Protein AF-A0A6L8B5J0-F1 (afdb_monomer)

pLDDT: mean 85.95, std 17.46, range [40.84, 98.19]

Secondary structure (DSSP, 8-state):
-----PPBPPP-SS-EEEEE-S--EEEEETTEEEEEEEEEETTT--EEEEE--SHHHHHHHHHHHHHTTT--TT-EEEEEESSSSTTPPEEEEE---S-----SSHHHHHHHHHHHHHHHHHHHH-

Radius of gyration: 22.52 Å; Cα contacts (8 Å, |Δi|>4): 184; chains: 1; bounding box: 46×38×69 Å

Mean predicted aligned error: 11.26 Å

Foldseek 3Di:
DPPPDFAADDAAQDKWKKAFADFWDWDQDPVGIFIWTWIAGPVPRGIHTYTQPQPLRVVVQCVQCVVVVNGRHGFIWIWHFPHRDPNTHMDIGGPPPPPPPDDDDVVVVVVVVVVVVVVVVVVVVD

Structure (mmCIF, N/CA/C/O backbone):
data_AF-A0A6L8B5J0-F1
#
_entry.id   AF-A0A6L8B5J0-F1
#
loop_
_atom_site.group_PDB
_atom_site.id
_atom_site.type_symbol
_atom_site.label_atom_id
_atom_site.label_alt_id
_atom_site.label_comp_id
_atom_site.label_asym_id
_atom_site.label_entity_id
_atom_site.label_seq_id
_atom_site.pdbx_PDB_ins_code
_atom_site.Cartn_x
_atom_site.Cartn_y
_atom_site.Cartn_z
_atom_site.occupancy
_atom_site.B_iso_or_equiv
_atom_site.auth_seq_id
_atom_site.auth_comp_id
_atom_site.auth_asym_id
_atom_site.auth_atom_id
_atom_site.pdbx_PDB_model_num
ATOM 1 N N . MET A 1 1 ? -7.667 -26.300 -9.597 1.00 43.00 1 MET A N 1
ATOM 2 C CA . MET A 1 1 ? -8.084 -24.886 -9.476 1.00 43.00 1 MET A CA 1
ATOM 3 C C . MET A 1 1 ? -6.958 -24.010 -9.987 1.00 43.00 1 MET A C 1
ATOM 5 O O . MET A 1 1 ? -5.893 -24.017 -9.383 1.00 43.00 1 MET A O 1
ATOM 9 N N . GLN A 1 2 ? -7.153 -23.296 -11.096 1.00 43.22 2 GLN A N 1
ATOM 10 C CA . GLN A 1 2 ? -6.283 -22.164 -11.415 1.00 43.22 2 GLN A CA 1
ATOM 11 C C . GLN A 1 2 ? -6.537 -21.117 -10.324 1.00 43.22 2 GLN A C 1
ATOM 13 O O . GLN A 1 2 ? -7.668 -20.668 -10.170 1.00 43.22 2 GLN A O 1
ATOM 18 N N . LYS A 1 3 ? -5.537 -20.810 -9.490 1.00 55.78 3 LYS A N 1
ATOM 19 C CA . LYS A 1 3 ? -5.633 -19.658 -8.587 1.00 55.78 3 LYS A CA 1
ATOM 20 C C . LYS A 1 3 ? -5.686 -18.428 -9.484 1.00 55.78 3 LYS A C 1
ATOM 22 O O . LYS A 1 3 ? -4.715 -18.168 -10.194 1.00 55.78 3 LYS A O 1
ATOM 27 N N . GLU A 1 4 ? -6.810 -17.719 -9.488 1.00 65.81 4 GLU A N 1
ATOM 28 C CA . GLU A 1 4 ? -6.890 -16.424 -10.152 1.00 65.81 4 GLU A CA 1
ATOM 29 C C . GLU A 1 4 ? -5.777 -15.531 -9.603 1.00 65.81 4 GLU A C 1
ATOM 31 O O . GLU A 1 4 ? -5.616 -15.362 -8.392 1.00 65.81 4 GLU A O 1
ATOM 36 N N . VAL A 1 5 ? -4.940 -15.025 -10.503 1.00 80.31 5 VAL A N 1
ATOM 37 C CA . VAL A 1 5 ? -3.819 -14.176 -10.124 1.00 80.31 5 VAL A CA 1
ATOM 38 C C . VAL A 1 5 ? -4.384 -12.793 -9.837 1.00 80.31 5 VAL A C 1
ATOM 40 O O . VAL A 1 5 ? -4.727 -12.061 -10.762 1.00 80.31 5 VAL A O 1
ATOM 43 N N . THR A 1 6 ? -4.462 -12.420 -8.559 1.00 87.81 6 THR A N 1
ATOM 44 C CA . THR A 1 6 ? -4.893 -11.080 -8.146 1.00 87.81 6 THR A CA 1
ATOM 45 C C . THR A 1 6 ? -4.066 -10.018 -8.893 1.00 87.81 6 THR A C 1
ATOM 47 O O . THR A 1 6 ? -2.825 -10.082 -8.872 1.00 87.81 6 THR A O 1
ATOM 50 N N . PRO A 1 7 ? -4.693 -9.052 -9.583 1.00 94.56 7 PRO A N 1
ATOM 51 C CA . PRO A 1 7 ? -3.972 -8.047 -10.361 1.00 94.56 7 PRO A CA 1
ATOM 52 C C . PRO A 1 7 ? -3.144 -7.128 -9.455 1.00 94.56 7 PRO A C 1
ATOM 54 O O . PRO A 1 7 ? -3.432 -6.977 -8.269 1.00 94.56 7 PRO A O 1
ATOM 57 N N . PHE A 1 8 ? -2.103 -6.496 -10.000 1.00 94.38 8 PHE A N 1
ATOM 58 C CA . PHE A 1 8 ? -1.351 -5.482 -9.258 1.00 94.38 8 PHE A CA 1
ATOM 59 C C . PHE A 1 8 ? -2.070 -4.129 -9.312 1.00 94.38 8 PHE A C 1
ATOM 61 O O . PHE A 1 8 ? -2.686 -3.769 -10.318 1.00 94.38 8 PHE A O 1
ATOM 68 N N . LEU A 1 9 ? -1.978 -3.361 -8.230 1.00 96.25 9 LEU A N 1
ATOM 69 C CA . LEU A 1 9 ? -2.514 -2.012 -8.171 1.00 96.25 9 LEU A CA 1
ATOM 70 C C . LEU A 1 9 ? -1.556 -1.039 -8.864 1.00 96.25 9 LEU A C 1
ATOM 72 O O . LEU A 1 9 ? -0.412 -0.877 -8.441 1.00 96.25 9 LEU A O 1
ATOM 76 N N . LYS A 1 10 ? -2.047 -0.331 -9.883 1.00 94.69 10 LYS A N 1
ATOM 77 C CA . LYS A 1 10 ? -1.376 0.852 -10.430 1.00 94.69 10 LYS A CA 1
ATOM 78 C C . LYS A 1 10 ? -1.936 2.108 -9.764 1.00 94.69 10 LYS A C 1
ATOM 80 O O . LYS A 1 10 ? -3.126 2.391 -9.896 1.00 94.69 10 LYS A O 1
ATOM 85 N N . VAL A 1 11 ? -1.076 2.843 -9.066 1.00 95.31 11 VAL A N 1
ATOM 86 C CA . VAL A 1 11 ? -1.408 4.134 -8.449 1.00 95.31 11 VAL A CA 1
ATOM 87 C C . VAL A 1 11 ? -1.024 5.261 -9.407 1.00 95.31 11 VAL A C 1
ATOM 89 O O . VAL A 1 11 ? 0.087 5.272 -9.939 1.00 95.31 11 VAL A O 1
ATOM 92 N N . ASN A 1 12 ? -1.950 6.193 -9.622 1.00 95.75 12 ASN A N 1
ATOM 93 C CA . ASN A 1 12 ? -1.761 7.381 -10.457 1.00 95.75 12 ASN A CA 1
ATOM 94 C C . ASN A 1 12 ? -1.758 8.646 -9.576 1.00 95.75 12 ASN A C 1
ATOM 96 O O . ASN A 1 12 ? -1.619 8.557 -8.358 1.00 95.75 12 ASN A O 1
ATOM 100 N N . THR A 1 13 ? -1.906 9.820 -10.183 1.00 97.19 13 THR A N 1
ATOM 101 C CA . THR A 1 13 ? -1.965 11.117 -9.487 1.00 97.19 13 THR A CA 1
ATOM 102 C C . THR A 1 13 ? -3.295 11.392 -8.780 1.00 97.19 13 THR A C 1
ATOM 104 O O . THR A 1 13 ? -3.386 12.304 -7.961 1.00 97.19 13 THR A O 1
ATOM 107 N N . GLU A 1 14 ? -4.333 10.604 -9.057 1.00 97.25 14 GLU A N 1
ATOM 108 C CA . GLU A 1 14 ? -5.621 10.697 -8.367 1.00 97.25 14 GLU A CA 1
ATOM 109 C C . GLU A 1 14 ? -5.607 9.924 -7.044 1.00 97.25 14 GLU A C 1
ATOM 111 O O . GLU A 1 14 ? -5.055 8.822 -6.953 1.00 97.25 14 GLU A O 1
ATOM 116 N N . TRP A 1 15 ? -6.263 10.486 -6.025 1.00 97.62 15 TRP A N 1
ATOM 117 C CA . TRP A 1 15 ? -6.439 9.821 -4.738 1.00 97.62 15 TRP A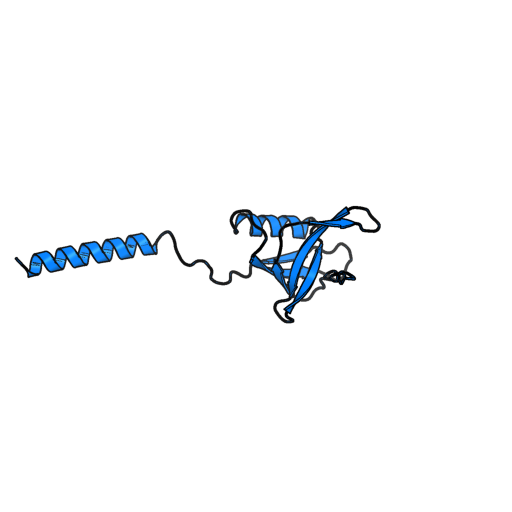 CA 1
ATOM 118 C C . TRP A 1 15 ? -7.219 8.518 -4.895 1.00 97.62 15 TRP A C 1
ATOM 120 O O . TRP A 1 15 ? -8.333 8.489 -5.416 1.00 97.62 15 TRP A O 1
ATOM 130 N N . THR A 1 16 ? -6.623 7.430 -4.417 1.00 97.38 16 THR A N 1
ATOM 131 C CA . THR A 1 16 ? -7.239 6.106 -4.370 1.00 97.38 16 THR A CA 1
ATOM 132 C C . THR A 1 16 ? -7.370 5.669 -2.918 1.00 97.38 16 THR A C 1
ATOM 134 O O . THR A 1 16 ? -6.367 5.533 -2.222 1.00 97.38 16 THR A O 1
ATOM 137 N N . GLU A 1 17 ? -8.600 5.426 -2.470 1.00 97.75 17 GLU A N 1
ATOM 138 C CA . GLU A 1 17 ? -8.887 4.901 -1.133 1.00 97.75 17 GLU A CA 1
ATOM 139 C C . GLU A 1 17 ? -8.737 3.380 -1.090 1.00 97.75 17 GLU A C 1
ATOM 141 O O . GLU A 1 17 ? -9.343 2.656 -1.894 1.00 97.75 17 GLU A O 1
ATOM 146 N N . LEU A 1 18 ? -7.946 2.902 -0.131 1.00 97.94 18 LEU A N 1
ATOM 147 C CA . LEU A 1 18 ? -7.594 1.500 0.042 1.00 97.94 18 LEU A CA 1
ATOM 148 C C . LEU A 1 18 ? -7.853 1.023 1.476 1.00 97.94 18 LEU A C 1
ATOM 150 O O . LEU A 1 18 ? -7.676 1.772 2.435 1.00 97.94 18 LEU A O 1
ATOM 154 N N . GLU A 1 19 ? -8.200 -0.255 1.605 1.00 98.12 19 GLU A N 1
ATOM 155 C CA . GLU A 1 19 ? -8.174 -1.025 2.854 1.00 98.12 19 GLU A CA 1
ATOM 156 C C . GLU A 1 19 ? -7.170 -2.169 2.725 1.00 98.12 19 GLU A C 1
ATOM 158 O O . GLU A 1 19 ? -7.170 -2.879 1.717 1.00 98.12 19 GLU A O 1
ATOM 163 N N . ILE A 1 20 ? -6.320 -2.359 3.732 1.00 98.19 20 ILE A N 1
ATOM 164 C CA . ILE A 1 20 ? -5.348 -3.455 3.763 1.00 98.19 20 ILE A CA 1
ATOM 165 C C . ILE A 1 20 ? -6.018 -4.728 4.289 1.00 98.19 20 ILE A C 1
ATOM 167 O O . ILE A 1 20 ? -6.565 -4.748 5.391 1.00 98.19 20 ILE A O 1
ATOM 171 N N . LEU A 1 21 ? -5.955 -5.810 3.513 1.00 97.81 21 LEU A N 1
ATOM 172 C CA . LEU A 1 21 ? -6.618 -7.086 3.805 1.00 97.81 21 LEU A CA 1
ATOM 173 C C . LEU A 1 21 ? -5.690 -8.131 4.444 1.00 97.81 21 LEU A C 1
ATOM 175 O O . LEU A 1 21 ? -6.176 -9.073 5.078 1.00 97.81 21 LEU A O 1
ATOM 179 N N . SER A 1 22 ? -4.372 -7.979 4.285 1.00 96.88 22 SER A N 1
ATOM 180 C CA . SER A 1 22 ? -3.364 -8.949 4.725 1.00 96.88 22 SER A CA 1
ATOM 181 C C . SER A 1 22 ? -2.141 -8.283 5.353 1.00 96.88 22 SER A C 1
ATOM 183 O O . SER A 1 22 ? -1.911 -7.090 5.182 1.00 96.88 22 SER A O 1
ATOM 185 N N . GLU A 1 23 ? -1.313 -9.092 6.011 1.00 97.75 23 GLU A N 1
ATOM 186 C CA . GLU A 1 23 ? 0.072 -8.725 6.322 1.00 97.75 23 GLU A CA 1
ATOM 187 C C . GLU A 1 23 ? 0.962 -8.787 5.059 1.00 97.75 23 GLU A C 1
ATOM 189 O O . GLU A 1 23 ? 0.505 -9.301 4.025 1.00 97.75 23 GLU A O 1
ATOM 194 N N . PRO A 1 24 ? 2.199 -8.244 5.100 1.00 96.81 24 PRO A N 1
ATOM 195 C CA . PRO A 1 24 ? 3.128 -8.290 3.979 1.00 96.81 24 PRO A CA 1
ATOM 196 C C . PRO A 1 24 ? 3.460 -9.721 3.566 1.00 96.81 24 PRO A C 1
ATOM 198 O O . PRO A 1 24 ? 3.800 -10.562 4.395 1.00 96.81 24 PRO A O 1
ATOM 201 N N . ASP A 1 25 ? 3.423 -9.958 2.263 1.00 97.00 25 ASP A N 1
ATOM 202 C CA . ASP A 1 25 ? 3.845 -11.199 1.623 1.00 97.00 25 ASP A CA 1
ATOM 203 C C . ASP A 1 25 ? 4.786 -10.860 0.458 1.00 97.00 25 ASP A C 1
ATOM 205 O O . ASP A 1 25 ? 4.984 -9.690 0.116 1.00 97.00 25 ASP A O 1
ATOM 209 N N . VAL A 1 26 ? 5.404 -11.862 -0.158 1.00 96.44 26 VAL A N 1
ATOM 210 C CA . VAL A 1 26 ? 6.332 -11.683 -1.276 1.00 96.44 26 VAL A CA 1
ATOM 211 C C . VAL A 1 26 ? 5.832 -12.383 -2.526 1.00 96.44 26 VAL A C 1
ATOM 213 O O . VAL A 1 26 ? 5.224 -13.448 -2.483 1.00 96.44 26 VAL A O 1
ATOM 216 N N . VAL A 1 27 ? 6.119 -11.795 -3.683 1.00 94.25 27 VAL A N 1
ATOM 217 C CA . VAL A 1 27 ? 5.866 -12.438 -4.972 1.00 94.25 27 VAL A CA 1
ATOM 218 C C . VAL A 1 27 ? 7.079 -12.340 -5.876 1.00 94.25 27 VAL A C 1
ATOM 220 O O . VAL A 1 27 ? 7.804 -11.347 -5.850 1.00 94.25 27 VAL A O 1
ATOM 223 N N . ILE A 1 28 ? 7.311 -13.379 -6.678 1.00 94.31 28 ILE A N 1
ATOM 224 C CA . ILE A 1 28 ? 8.375 -13.376 -7.677 1.00 94.31 28 ILE A CA 1
ATOM 225 C C . ILE A 1 28 ? 8.001 -12.440 -8.837 1.00 94.31 28 ILE A C 1
ATOM 227 O O . ILE A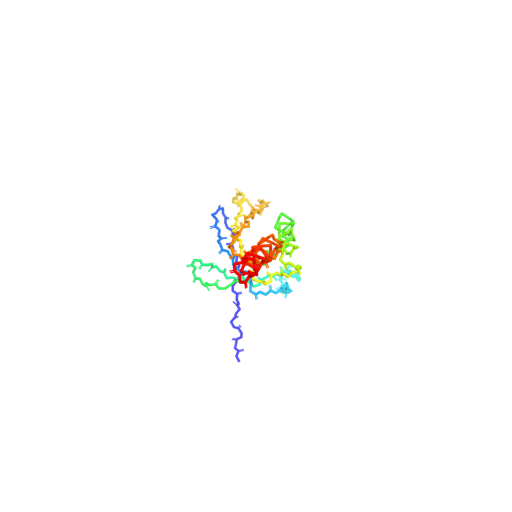 1 28 ? 6.907 -12.510 -9.399 1.00 94.31 28 ILE A O 1
ATOM 231 N N . THR A 1 29 ? 8.917 -11.545 -9.183 1.00 91.81 29 THR A N 1
ATOM 232 C CA . THR A 1 29 ? 8.842 -10.630 -10.328 1.00 91.81 29 THR A CA 1
ATOM 233 C C . THR A 1 29 ? 10.060 -10.843 -11.227 1.00 91.81 29 THR A C 1
ATOM 235 O O . THR A 1 29 ? 10.965 -11.604 -10.884 1.00 91.81 29 THR A O 1
ATOM 238 N N . PHE A 1 30 ? 10.127 -10.141 -12.361 1.00 91.38 30 PHE A N 1
ATOM 239 C CA . PHE A 1 30 ? 11.310 -10.170 -13.230 1.00 91.38 30 PHE A CA 1
ATOM 240 C C . PHE A 1 30 ? 12.606 -9.768 -12.498 1.00 91.38 30 PHE A C 1
ATOM 242 O O . PHE A 1 30 ? 13.674 -10.283 -12.808 1.00 91.38 30 PHE A O 1
ATOM 249 N N . TYR A 1 31 ? 12.507 -8.895 -11.492 1.00 90.19 31 TYR A N 1
ATOM 250 C CA . TYR A 1 31 ? 13.644 -8.414 -10.701 1.00 90.19 31 TYR A CA 1
ATOM 251 C C . TYR A 1 31 ? 13.876 -9.224 -9.411 1.00 90.19 31 TYR A C 1
ATOM 253 O O . TYR A 1 31 ? 14.621 -8.787 -8.538 1.00 90.19 31 TYR A O 1
ATOM 261 N N . GLY A 1 32 ? 13.235 -10.389 -9.268 1.00 95.31 32 GLY A N 1
ATOM 262 C CA . GLY A 1 32 ? 13.270 -11.199 -8.048 1.00 95.31 32 GLY A CA 1
ATOM 263 C C . GLY A 1 32 ? 12.057 -10.967 -7.144 1.00 95.31 32 GLY A C 1
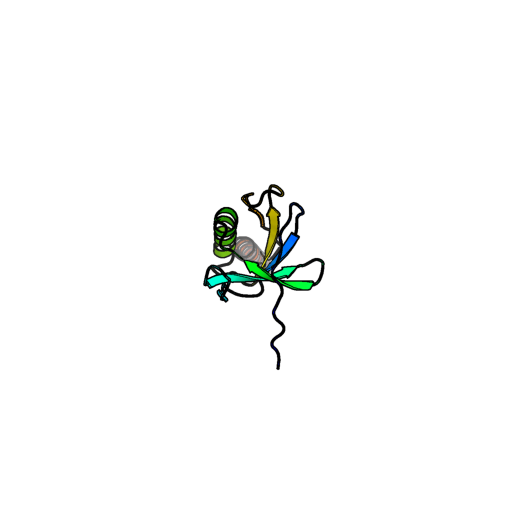ATOM 264 O O . GLY A 1 32 ? 10.999 -10.531 -7.606 1.00 95.31 32 GLY A O 1
ATOM 265 N N . TYR A 1 33 ? 12.178 -11.311 -5.860 1.00 96.38 33 TYR A N 1
ATOM 266 C CA . TYR A 1 33 ? 11.074 -11.190 -4.906 1.00 96.38 33 TYR A CA 1
ATOM 267 C C . TYR A 1 33 ? 10.766 -9.729 -4.574 1.00 96.38 33 TYR A C 1
ATOM 269 O O . TYR A 1 33 ? 11.655 -8.969 -4.194 1.00 96.38 33 TYR A O 1
ATOM 277 N N . ALA A 1 34 ? 9.491 -9.359 -4.669 1.00 95.56 34 ALA A N 1
ATOM 278 C CA . ALA A 1 34 ? 8.989 -8.048 -4.284 1.00 95.56 34 ALA A CA 1
ATOM 279 C C . ALA A 1 34 ? 7.931 -8.180 -3.173 1.00 95.56 34 ALA A C 1
ATOM 281 O O . ALA A 1 34 ? 7.011 -8.994 -3.316 1.00 95.56 34 ALA A O 1
ATOM 282 N N . PRO A 1 35 ? 8.025 -7.388 -2.089 1.00 97.00 35 PRO A N 1
ATOM 283 C CA . PRO A 1 35 ? 7.012 -7.360 -1.045 1.00 97.00 35 PRO A CA 1
ATOM 284 C C . PRO A 1 35 ? 5.736 -6.655 -1.519 1.00 97.00 35 PRO A C 1
ATOM 286 O O . PRO A 1 35 ? 5.783 -5.614 -2.188 1.00 97.00 35 PRO A O 1
ATOM 289 N N . TYR A 1 36 ? 4.588 -7.199 -1.132 1.00 97.38 36 TYR A N 1
ATOM 290 C CA . TYR A 1 36 ? 3.276 -6.647 -1.435 1.00 97.38 36 TYR A CA 1
ATOM 291 C C . TYR A 1 36 ? 2.300 -6.817 -0.267 1.00 97.38 36 TYR A C 1
ATOM 293 O O . TYR A 1 36 ? 2.467 -7.681 0.591 1.00 97.38 36 TYR A O 1
ATOM 301 N N . LEU A 1 37 ? 1.254 -5.994 -0.270 1.00 97.94 37 LEU A N 1
ATOM 302 C CA . LEU A 1 37 ? 0.070 -6.140 0.573 1.00 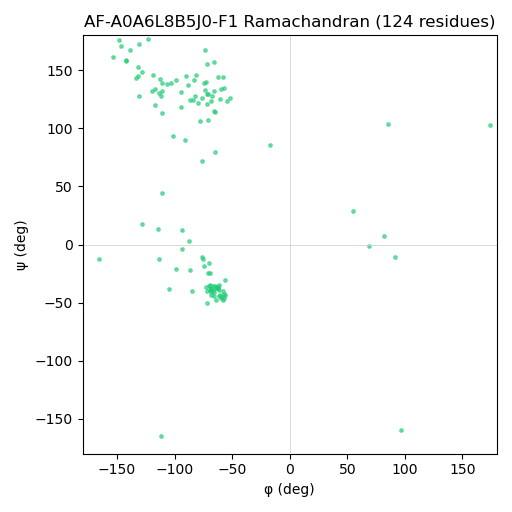97.94 37 LEU A CA 1
ATOM 303 C C . LEU A 1 37 ? -1.137 -6.474 -0.298 1.00 97.94 37 LEU A C 1
ATOM 305 O O . LEU A 1 37 ? -1.275 -5.927 -1.396 1.00 97.94 37 LEU A O 1
ATOM 309 N N . GLN A 1 38 ? -2.034 -7.332 0.182 1.00 98.00 38 GLN A N 1
ATOM 310 C CA . GLN A 1 38 ? -3.362 -7.440 -0.417 1.00 98.00 38 GLN A CA 1
ATOM 311 C C . GLN A 1 38 ? -4.195 -6.247 0.037 1.00 98.00 38 GLN A C 1
ATOM 313 O O . GLN A 1 38 ? -4.305 -5.975 1.234 1.00 98.00 38 GLN A O 1
ATOM 318 N N . VAL A 1 39 ? -4.768 -5.520 -0.917 1.00 98.19 39 VAL A N 1
ATOM 319 C CA . VAL A 1 39 ? -5.583 -4.334 -0.647 1.00 98.19 39 VAL A CA 1
ATOM 320 C C . VAL A 1 39 ? -6.890 -4.391 -1.412 1.00 98.19 39 VAL A C 1
ATOM 322 O O . VAL A 1 39 ? -6.960 -4.960 -2.501 1.00 98.19 39 VAL A O 1
ATOM 325 N N . ARG A 1 40 ? -7.912 -3.731 -0.880 1.00 98.06 40 ARG A N 1
ATOM 326 C CA . ARG A 1 40 ? -9.189 -3.505 -1.550 1.00 98.06 40 ARG A CA 1
ATOM 327 C C . ARG A 1 40 ? -9.345 -2.034 -1.886 1.00 98.06 40 ARG A C 1
ATOM 329 O O . ARG A 1 40 ? -9.161 -1.190 -1.014 1.00 98.06 40 ARG A O 1
ATOM 336 N N . LYS A 1 41 ? -9.740 -1.713 -3.119 1.00 97.50 41 LYS A N 1
ATOM 337 C CA . LYS A 1 41 ? -10.232 -0.366 -3.444 1.00 97.50 41 LYS A CA 1
ATOM 338 C C . LYS A 1 41 ? -11.607 -0.172 -2.826 1.00 97.50 41 LYS A C 1
ATOM 340 O O . LYS A 1 41 ? -12.535 -0.882 -3.199 1.00 97.50 41 LYS A O 1
ATOM 345 N N . ILE A 1 42 ? -11.763 0.824 -1.959 1.00 96.69 42 ILE A N 1
ATOM 346 C CA . ILE A 1 42 ? -13.037 1.071 -1.264 1.00 96.69 42 ILE A CA 1
ATOM 347 C C . ILE A 1 42 ? -14.170 1.347 -2.258 1.00 96.69 42 ILE A C 1
ATOM 349 O O . ILE A 1 42 ? -15.229 0.733 -2.180 1.00 96.69 42 ILE A O 1
ATOM 353 N N . LYS A 1 43 ? -13.922 2.209 -3.253 1.00 94.75 43 LYS A N 1
ATOM 354 C CA . LYS A 1 43 ? -14.939 2.627 -4.231 1.00 94.75 43 LYS A CA 1
ATOM 355 C C . LYS A 1 43 ? -15.501 1.478 -5.076 1.00 94.75 43 LYS A C 1
ATOM 357 O O . LYS A 1 43 ? -16.660 1.533 -5.468 1.00 94.75 43 LYS A O 1
ATOM 362 N N . THR A 1 44 ? -14.682 0.481 -5.415 1.00 96.00 44 THR A N 1
ATOM 363 C CA . THR A 1 44 ? -15.068 -0.585 -6.359 1.00 96.00 44 THR A CA 1
ATOM 364 C C . THR A 1 44 ? -15.173 -1.965 -5.722 1.00 96.00 44 THR A C 1
ATOM 366 O O . THR A 1 44 ? -15.636 -2.888 -6.380 1.00 96.00 44 THR A O 1
ATOM 369 N N . GLY A 1 45 ? -14.689 -2.145 -4.492 1.00 96.31 45 GLY A N 1
ATOM 370 C CA . GLY A 1 45 ? -14.578 -3.448 -3.833 1.00 96.31 45 GLY A CA 1
ATOM 371 C C . GLY A 1 45 ? -13.527 -4.387 -4.440 1.00 96.31 45 GLY A C 1
ATOM 372 O O . GLY A 1 45 ? -13.336 -5.486 -3.930 1.00 96.31 45 GLY A O 1
ATOM 373 N N . ALA A 1 46 ? -12.831 -3.974 -5.503 1.00 96.44 46 ALA A N 1
ATOM 374 C CA . ALA A 1 46 ? -11.875 -4.821 -6.209 1.00 96.44 46 ALA A CA 1
ATOM 375 C C . ALA A 1 46 ? -10.571 -4.988 -5.416 1.00 96.44 46 ALA A C 1
ATOM 377 O O . ALA A 1 46 ? -10.048 -4.023 -4.847 1.00 96.44 46 ALA A O 1
ATOM 378 N N . GLU A 1 47 ? -10.043 -6.210 -5.416 1.00 97.62 47 GLU A N 1
ATOM 379 C CA . GLU A 1 47 ? -8.840 -6.591 -4.679 1.00 97.62 47 GLU A CA 1
ATOM 380 C C . GLU A 1 47 ? -7.603 -6.597 -5.579 1.00 97.62 47 GLU A C 1
ATOM 382 O O . GLU A 1 47 ? -7.648 -6.991 -6.747 1.00 97.62 47 GLU A O 1
ATOM 387 N N . TYR A 1 48 ? -6.484 -6.145 -5.022 1.00 97.94 48 TYR A N 1
ATOM 388 C CA . TYR A 1 48 ? -5.225 -5.979 -5.732 1.00 97.94 48 TYR A CA 1
ATOM 389 C C . TYR A 1 48 ? -4.038 -6.365 -4.855 1.00 97.94 48 TYR A C 1
ATOM 391 O O . TYR A 1 48 ? -4.086 -6.287 -3.628 1.00 97.94 48 TYR A O 1
ATOM 399 N N . ARG A 1 49 ? -2.920 -6.687 -5.505 1.00 97.38 49 ARG A N 1
ATOM 400 C CA . ARG A 1 49 ? -1.594 -6.688 -4.884 1.00 97.38 49 ARG A CA 1
ATOM 401 C C . ARG A 1 49 ? -0.997 -5.290 -4.964 1.00 97.38 49 ARG A C 1
ATOM 403 O O . ARG A 1 49 ? -0.861 -4.740 -6.056 1.00 97.38 49 ARG A O 1
ATOM 410 N N . PHE A 1 50 ? -0.619 -4.721 -3.831 1.00 97.62 50 PHE A N 1
ATOM 411 C CA . PHE A 1 50 ? -0.015 -3.399 -3.746 1.00 97.62 50 PHE A CA 1
ATOM 412 C C . PHE A 1 50 ? 1.449 -3.510 -3.335 1.00 97.62 50 PHE A C 1
ATOM 414 O O . PHE A 1 50 ? 1.749 -3.941 -2.226 1.00 97.62 50 PHE A O 1
ATOM 421 N N . TYR A 1 51 ? 2.364 -3.152 -4.237 1.00 96.75 51 TYR A N 1
ATOM 422 C CA . TYR A 1 51 ? 3.797 -3.194 -3.953 1.00 96.75 51 TYR A CA 1
ATOM 423 C C . TYR A 1 51 ? 4.210 -2.067 -3.012 1.00 96.75 51 TYR A C 1
ATOM 425 O O . TYR A 1 51 ? 3.882 -0.905 -3.243 1.00 96.75 51 TYR A O 1
ATOM 433 N N . ILE A 1 52 ? 4.985 -2.417 -1.986 1.00 96.75 52 ILE A N 1
ATOM 434 C CA . ILE A 1 52 ? 5.328 -1.509 -0.881 1.00 96.75 52 ILE A CA 1
ATOM 435 C C . ILE A 1 52 ? 6.819 -1.154 -0.810 1.00 96.75 52 ILE A C 1
ATOM 437 O O . ILE A 1 52 ? 7.284 -0.602 0.180 1.00 96.75 52 ILE A O 1
ATOM 441 N N . SER A 1 53 ? 7.590 -1.444 -1.863 1.00 94.44 53 SER A N 1
ATOM 442 C CA . SER A 1 53 ? 9.049 -1.244 -1.878 1.00 94.44 53 SER A CA 1
ATOM 443 C C . SER A 1 53 ? 9.496 0.218 -2.002 1.00 94.44 53 SER A C 1
ATOM 445 O O . SER A 1 53 ? 10.652 0.529 -1.722 1.00 94.44 53 SER A O 1
ATOM 447 N N . ALA A 1 54 ? 8.626 1.128 -2.452 1.00 94.94 54 ALA A N 1
ATOM 448 C CA . ALA A 1 54 ? 8.992 2.533 -2.616 1.00 94.94 54 ALA A CA 1
ATOM 449 C C . ALA A 1 54 ? 9.239 3.193 -1.249 1.00 94.94 54 ALA A C 1
ATOM 451 O O . ALA A 1 54 ? 8.377 3.150 -0.376 1.00 94.94 54 ALA A O 1
ATOM 452 N N . LYS A 1 55 ? 10.390 3.857 -1.071 1.00 95.56 55 LYS A N 1
ATOM 453 C CA . LYS A 1 55 ? 10.800 4.439 0.224 1.00 95.56 55 LYS A CA 1
ATOM 454 C C . LYS A 1 55 ? 9.773 5.419 0.808 1.00 95.56 55 LYS A C 1
ATOM 456 O O . LYS A 1 55 ? 9.508 5.376 2.007 1.00 95.56 55 LYS A O 1
ATOM 461 N N . SER A 1 56 ? 9.205 6.295 -0.026 1.00 96.00 56 SER A N 1
ATOM 462 C CA . SER A 1 56 ? 8.178 7.268 0.382 1.00 96.00 56 SER A CA 1
ATOM 463 C C . SER A 1 56 ? 6.915 6.582 0.905 1.00 96.00 56 SER A C 1
ATOM 465 O O . SER A 1 56 ? 6.371 6.998 1.923 1.00 96.00 56 SER A O 1
ATOM 467 N N . LEU A 1 57 ? 6.511 5.483 0.266 1.00 96.31 57 LEU A N 1
ATOM 468 C CA . LEU A 1 57 ? 5.374 4.671 0.682 1.00 96.31 57 LEU A CA 1
ATOM 469 C C . LEU A 1 57 ? 5.676 3.882 1.963 1.00 96.31 57 LEU A C 1
ATOM 471 O O . LEU A 1 57 ? 4.916 3.973 2.921 1.00 96.31 57 LEU A O 1
ATOM 475 N N . ALA A 1 58 ? 6.800 3.161 2.008 1.00 96.50 58 ALA A N 1
ATOM 476 C CA . ALA A 1 58 ? 7.188 2.327 3.145 1.00 96.50 58 ALA A CA 1
ATOM 477 C C . ALA A 1 58 ? 7.269 3.127 4.454 1.00 96.50 58 ALA A C 1
ATOM 479 O O . ALA A 1 58 ? 6.747 2.687 5.474 1.00 96.50 58 ALA A O 1
ATOM 480 N N . LYS A 1 59 ? 7.849 4.337 4.416 1.00 96.69 59 LYS A N 1
ATOM 481 C CA . LYS A 1 59 ? 7.919 5.221 5.589 1.00 96.69 59 LYS A CA 1
ATOM 482 C C . LYS A 1 59 ? 6.526 5.552 6.139 1.00 96.69 59 LYS A C 1
ATOM 484 O O . LYS A 1 59 ? 6.304 5.449 7.339 1.00 96.69 59 LYS A O 1
ATOM 489 N N . ARG A 1 60 ? 5.590 5.932 5.264 1.00 96.38 60 ARG A N 1
ATOM 490 C CA . ARG A 1 60 ? 4.218 6.286 5.661 1.00 96.38 60 ARG A CA 1
ATOM 491 C C . ARG A 1 60 ? 3.421 5.078 6.135 1.00 96.38 60 ARG A C 1
ATOM 493 O O . ARG A 1 60 ? 2.680 5.175 7.103 1.00 96.38 60 ARG A O 1
ATOM 500 N N . LEU A 1 61 ? 3.593 3.937 5.478 1.00 96.44 61 LEU A N 1
ATOM 501 C CA . LEU A 1 61 ? 2.957 2.689 5.880 1.00 96.44 61 LEU A CA 1
ATOM 502 C C . LEU A 1 61 ? 3.429 2.221 7.262 1.00 96.44 61 LEU A C 1
ATOM 504 O O . LEU A 1 61 ? 2.609 1.742 8.035 1.00 96.44 61 LEU A O 1
ATOM 508 N N . GLU A 1 62 ? 4.704 2.411 7.602 1.00 97.06 62 GLU A N 1
ATOM 509 C CA . GLU A 1 62 ? 5.221 2.089 8.936 1.00 97.06 62 GLU A CA 1
ATOM 510 C C . GLU A 1 62 ? 4.634 3.003 10.024 1.00 97.06 62 GLU A C 1
ATOM 512 O O . GLU A 1 62 ? 4.278 2.528 11.100 1.00 97.06 62 GLU A O 1
ATOM 517 N N . GLU A 1 63 ? 4.456 4.300 9.739 1.00 96.31 63 GLU A N 1
ATOM 518 C CA . GLU A 1 63 ? 3.738 5.227 10.631 1.00 96.31 63 GLU A CA 1
ATOM 519 C C . GLU A 1 63 ? 2.303 4.727 10.900 1.00 96.31 63 GLU A C 1
ATOM 521 O O . GLU A 1 63 ? 1.878 4.654 12.056 1.00 96.31 63 GLU A O 1
ATOM 526 N N . LEU A 1 64 ? 1.582 4.303 9.852 1.00 96.25 64 LEU A N 1
ATOM 527 C CA . LEU A 1 64 ? 0.230 3.746 9.980 1.00 96.25 64 LEU A CA 1
ATOM 528 C C . LEU A 1 64 ? 0.214 2.419 10.750 1.00 96.25 64 LEU A C 1
ATOM 530 O O . LEU A 1 64 ? -0.621 2.237 11.633 1.00 96.25 64 LEU A O 1
ATOM 534 N N . ARG A 1 65 ? 1.151 1.511 10.462 1.00 96.75 65 ARG A N 1
ATOM 535 C CA . ARG A 1 65 ? 1.286 0.223 11.153 1.00 96.75 65 ARG A CA 1
ATOM 536 C C . ARG A 1 65 ? 1.514 0.414 12.647 1.00 96.75 65 ARG A C 1
ATOM 538 O O . ARG A 1 65 ? 0.854 -0.232 13.454 1.00 96.75 65 ARG A O 1
ATOM 545 N N . ASN A 1 66 ? 2.401 1.333 13.020 1.00 96.44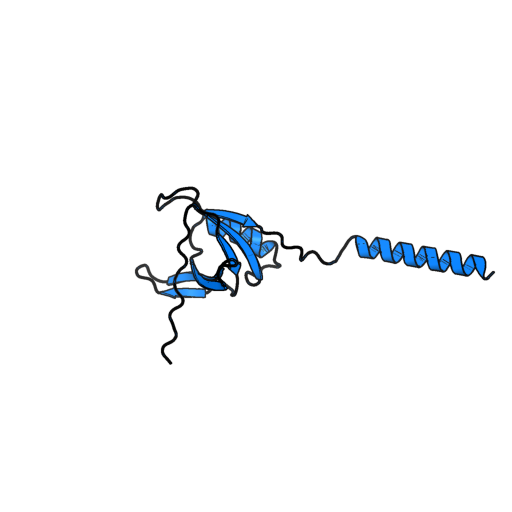 66 ASN A N 1
ATOM 546 C CA . ASN A 1 66 ? 2.674 1.642 14.422 1.00 96.44 66 ASN A CA 1
ATOM 547 C C . ASN A 1 66 ? 1.451 2.243 15.124 1.00 96.44 66 ASN A C 1
ATOM 549 O O . ASN A 1 66 ? 1.190 1.899 16.272 1.00 96.44 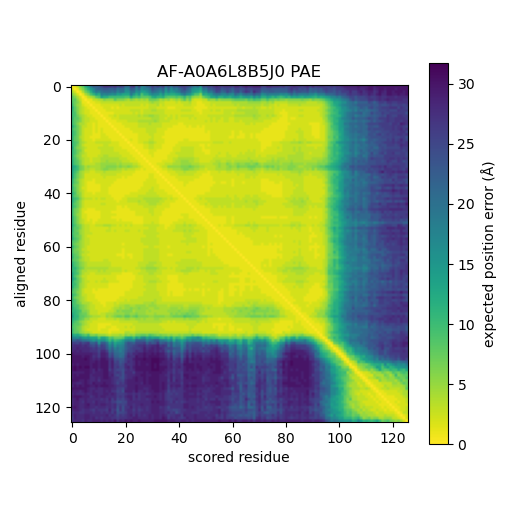66 ASN A O 1
ATOM 553 N N . SER A 1 67 ? 0.656 3.061 14.424 1.00 94.69 67 SER A N 1
ATOM 554 C CA . SER A 1 67 ? -0.630 3.545 14.950 1.00 94.69 67 SER A CA 1
ATOM 555 C C . SER A 1 67 ? -1.717 2.463 15.042 1.00 94.69 67 SER A C 1
ATOM 557 O O . SER A 1 67 ? -2.699 2.655 15.749 1.00 94.69 67 SER A O 1
ATOM 559 N N . ASN A 1 68 ? -1.533 1.326 14.363 1.00 95.19 68 ASN A N 1
ATOM 560 C CA . ASN A 1 68 ? -2.439 0.177 14.348 1.00 95.19 68 ASN A CA 1
ATOM 561 C C . ASN A 1 68 ? -1.827 -1.036 15.076 1.00 95.19 68 ASN A C 1
ATOM 563 O O . ASN A 1 68 ? -1.843 -2.162 14.578 1.00 95.19 68 ASN A O 1
ATOM 567 N N . ASN A 1 69 ? -1.222 -0.805 16.244 1.00 95.44 69 ASN A N 1
ATOM 568 C CA . ASN A 1 69 ? -0.659 -1.846 17.116 1.00 95.44 69 ASN A CA 1
ATOM 569 C C . ASN A 1 69 ? 0.366 -2.775 16.434 1.00 95.44 69 ASN A C 1
ATOM 571 O O . ASN A 1 69 ? 0.509 -3.939 16.804 1.00 95.44 69 ASN A O 1
ATOM 575 N N . GLY A 1 70 ? 1.085 -2.278 15.426 1.00 95.69 70 GLY A N 1
ATOM 576 C CA . GLY A 1 70 ? 2.093 -3.049 14.702 1.00 95.69 70 GLY A CA 1
ATOM 577 C C . GLY A 1 70 ? 1.538 -3.958 13.597 1.00 95.69 70 GLY A C 1
ATOM 578 O O . GLY A 1 70 ? 2.313 -4.718 13.015 1.00 95.69 70 GLY A O 1
ATOM 579 N N . ILE A 1 71 ? 0.244 -3.875 13.278 1.00 96.62 71 ILE A N 1
ATOM 580 C CA . ILE A 1 71 ? -0.455 -4.758 12.331 1.00 96.62 71 ILE A CA 1
ATOM 581 C C . ILE A 1 71 ? -0.847 -3.969 11.079 1.00 96.62 71 ILE A C 1
ATOM 583 O O . ILE A 1 71 ? -1.292 -2.826 11.181 1.00 96.62 71 ILE A O 1
ATOM 587 N N . PHE A 1 72 ? -0.700 -4.552 9.887 1.00 97.31 72 PHE A N 1
ATOM 588 C CA . PHE A 1 72 ? -1.113 -3.890 8.646 1.00 97.31 72 PHE A CA 1
ATOM 589 C C . PHE A 1 72 ? -2.593 -4.080 8.330 1.00 97.31 72 PHE A C 1
ATOM 591 O O . PHE A 1 72 ? -3.255 -3.156 7.850 1.00 97.31 72 PHE A O 1
ATOM 598 N N . LYS A 1 73 ? -3.119 -5.279 8.573 1.00 97.38 73 LYS A N 1
ATOM 599 C CA . LYS A 1 73 ? -4.506 -5.614 8.263 1.00 97.38 73 LYS A CA 1
ATOM 600 C C . LYS A 1 73 ? -5.488 -4.659 8.955 1.00 97.38 73 LYS A C 1
ATOM 602 O O . LYS A 1 73 ? -5.376 -4.383 10.146 1.00 97.38 73 LYS A O 1
ATOM 607 N N . GLY A 1 74 ? -6.482 -4.195 8.199 1.00 95.50 74 GLY A N 1
ATOM 608 C CA . GLY A 1 74 ? -7.538 -3.294 8.669 1.00 95.50 74 GLY A CA 1
ATOM 609 C C . GLY A 1 74 ? -7.236 -1.803 8.503 1.00 95.50 74 GLY A C 1
ATOM 610 O O . GLY A 1 74 ? -8.154 -0.993 8.617 1.00 95.50 74 GLY A O 1
ATOM 611 N N . ILE A 1 75 ? -6.000 -1.416 8.168 1.00 97.25 75 ILE A N 1
ATOM 612 C CA . ILE A 1 75 ? -5.662 -0.007 7.924 1.00 97.25 75 ILE A CA 1
ATOM 613 C C . ILE A 1 75 ? -6.395 0.500 6.678 1.00 97.25 75 ILE A C 1
ATOM 615 O O . ILE A 1 75 ? -6.341 -0.116 5.609 1.00 97.25 75 ILE A O 1
ATOM 619 N N . ARG A 1 76 ? -7.022 1.674 6.809 1.00 97.62 76 ARG A N 1
ATOM 620 C CA . ARG A 1 76 ? -7.645 2.419 5.711 1.00 97.62 76 ARG A CA 1
ATOM 621 C C . ARG A 1 76 ? -6.900 3.720 5.455 1.00 97.62 76 ARG A C 1
ATOM 623 O O . ARG A 1 76 ? -6.638 4.497 6.372 1.00 97.62 76 ARG A O 1
ATOM 630 N N . PHE A 1 77 ? -6.558 3.968 4.199 1.00 97.38 77 PHE A N 1
ATOM 631 C CA . PHE A 1 77 ? -5.788 5.144 3.810 1.00 97.38 77 PHE A CA 1
ATOM 632 C C . PHE A 1 77 ? -6.067 5.535 2.363 1.00 97.38 77 PHE A C 1
ATOM 634 O O . PHE A 1 77 ? -6.537 4.731 1.557 1.00 97.38 77 PHE A O 1
ATOM 641 N N . SER A 1 78 ? -5.742 6.778 2.035 1.00 97.94 78 SER A N 1
ATOM 642 C CA . SER A 1 78 ? -5.751 7.279 0.664 1.00 97.94 78 SER A CA 1
ATOM 643 C C . SER A 1 78 ? -4.323 7.365 0.149 1.00 97.94 78 SER A C 1
ATOM 645 O O . SER A 1 78 ? -3.429 7.797 0.876 1.00 97.94 78 SER A O 1
ATOM 647 N N . VAL A 1 79 ? -4.097 6.973 -1.103 1.00 97.88 79 VAL A N 1
ATOM 648 C CA . VAL A 1 79 ? -2.779 7.040 -1.742 1.00 97.88 79 VAL A CA 1
ATOM 649 C C . VAL A 1 79 ? -2.858 7.634 -3.139 1.00 97.88 79 VAL A C 1
ATOM 651 O O . VAL A 1 79 ? -3.804 7.370 -3.882 1.00 97.88 79 VAL A O 1
ATOM 654 N N . ARG A 1 80 ? -1.840 8.411 -3.505 1.00 97.62 80 ARG A N 1
ATOM 655 C CA . ARG A 1 80 ? -1.579 8.855 -4.878 1.00 97.62 80 ARG A CA 1
ATOM 656 C C . ARG A 1 80 ? -0.079 8.973 -5.130 1.00 97.62 80 ARG A C 1
ATOM 658 O O . ARG A 1 80 ? 0.722 8.907 -4.198 1.00 97.62 80 ARG A O 1
ATOM 665 N N . LYS A 1 81 ? 0.296 9.183 -6.386 1.00 97.56 81 LYS A N 1
ATOM 666 C CA . LYS A 1 81 ? 1.611 9.707 -6.758 1.00 97.56 81 LYS A CA 1
ATOM 667 C C . LYS A 1 81 ? 1.566 11.230 -6.834 1.00 97.56 81 LYS A C 1
ATOM 669 O O . LYS A 1 81 ? 0.568 11.791 -7.275 1.00 97.56 81 LYS A O 1
ATOM 674 N N . GLU A 1 82 ? 2.660 11.878 -6.458 1.00 96.88 82 GLU A N 1
ATOM 675 C CA . GLU A 1 82 ? 2.828 13.331 -6.584 1.00 96.88 82 GLU A CA 1
ATOM 676 C C . GLU A 1 82 ? 2.769 13.788 -8.054 1.00 96.88 82 GLU A C 1
ATOM 678 O O . GLU A 1 82 ? 2.196 14.827 -8.373 1.00 96.88 82 GLU A O 1
ATOM 683 N N . SER A 1 83 ? 3.309 12.981 -8.973 1.00 96.19 83 SER A N 1
ATOM 684 C CA . SER A 1 83 ? 3.285 13.244 -10.413 1.00 96.19 83 SER A CA 1
ATOM 685 C C . SER A 1 83 ? 3.237 11.948 -11.238 1.00 96.19 83 SER A C 1
ATOM 687 O O . SER A 1 83 ? 3.287 10.831 -10.709 1.00 96.19 83 SER A O 1
ATOM 689 N N . MET A 1 84 ? 3.123 12.087 -12.563 1.00 93.50 84 MET A N 1
ATOM 690 C CA . MET A 1 84 ? 3.105 10.957 -13.503 1.00 93.50 84 MET A CA 1
ATOM 691 C C . MET A 1 84 ? 4.490 10.338 -13.746 1.00 93.50 84 MET A C 1
ATOM 693 O O . MET A 1 84 ? 4.576 9.256 -14.330 1.00 93.50 84 MET A O 1
ATOM 697 N N . GLU A 1 85 ? 5.569 10.980 -13.292 1.00 94.12 85 GLU A N 1
ATOM 698 C CA . GLU A 1 85 ? 6.931 10.480 -13.478 1.00 94.12 85 GLU A CA 1
ATOM 699 C C . GLU A 1 85 ? 7.131 9.134 -12.783 1.00 94.12 85 GLU A C 1
ATOM 701 O O . GLU A 1 85 ? 6.599 8.881 -11.700 1.00 94.12 85 GLU A O 1
ATOM 706 N N . GLN A 1 86 ? 7.928 8.243 -13.374 1.00 86.62 86 GLN A N 1
ATOM 707 C CA . GLN A 1 86 ? 8.130 6.898 -12.829 1.00 86.62 86 GLN A CA 1
ATOM 708 C C . GLN A 1 86 ? 8.678 6.925 -11.393 1.00 86.62 86 GLN A C 1
ATOM 710 O O . GLN A 1 86 ? 8.197 6.157 -10.560 1.00 86.62 86 GLN A O 1
ATOM 715 N N . ALA A 1 87 ? 9.606 7.843 -11.107 1.00 89.75 87 ALA A N 1
ATOM 716 C CA . ALA A 1 87 ? 10.255 8.013 -9.807 1.00 89.75 87 ALA A CA 1
ATOM 717 C C . ALA A 1 87 ? 9.502 8.943 -8.834 1.00 89.75 87 ALA A C 1
ATOM 719 O O . ALA A 1 87 ? 9.998 9.185 -7.733 1.00 89.75 87 ALA A O 1
ATOM 720 N N . ALA A 1 88 ? 8.325 9.457 -9.215 1.00 94.44 88 ALA A N 1
ATOM 721 C CA . ALA A 1 88 ? 7.545 10.350 -8.364 1.00 94.44 88 ALA A CA 1
ATOM 722 C C . ALA A 1 88 ? 7.207 9.699 -7.018 1.00 94.44 88 ALA A C 1
ATOM 724 O O . ALA A 1 88 ? 6.936 8.493 -6.938 1.00 94.44 88 ALA A O 1
ATOM 725 N N . GLN A 1 89 ? 7.201 10.509 -5.962 1.00 96.50 89 GLN A N 1
ATOM 726 C CA . GLN A 1 89 ? 6.935 10.025 -4.617 1.00 96.50 89 GLN A CA 1
ATOM 727 C C . GLN A 1 89 ? 5.464 9.642 -4.436 1.00 96.50 89 GLN A C 1
ATOM 729 O O . GLN A 1 89 ? 4.575 10.128 -5.138 1.00 96.50 89 GLN A O 1
ATOM 734 N N . TYR A 1 90 ? 5.220 8.752 -3.474 1.00 97.31 90 TYR A N 1
ATOM 735 C CA . TYR A 1 90 ? 3.878 8.443 -3.008 1.00 97.31 90 TYR A CA 1
ATOM 736 C C . TYR A 1 90 ? 3.493 9.393 -1.884 1.00 97.31 90 TYR A C 1
ATOM 738 O O . TYR A 1 90 ? 4.268 9.612 -0.951 1.00 97.31 90 TYR A O 1
ATOM 746 N N . GLU A 1 91 ? 2.261 9.874 -1.944 1.00 97.12 91 GLU A N 1
ATOM 747 C CA . GLU A 1 91 ? 1.610 10.575 -0.849 1.00 97.12 91 GLU A CA 1
ATOM 748 C C . GLU A 1 91 ? 0.553 9.663 -0.235 1.00 97.12 91 GLU A C 1
ATOM 750 O O . GLU A 1 91 ? -0.181 8.976 -0.950 1.00 97.12 91 GLU A O 1
ATOM 755 N N . VAL A 1 92 ? 0.484 9.654 1.096 1.00 97.31 92 VAL A N 1
ATOM 756 C CA . VAL A 1 92 ? -0.429 8.811 1.869 1.00 97.31 92 VAL A CA 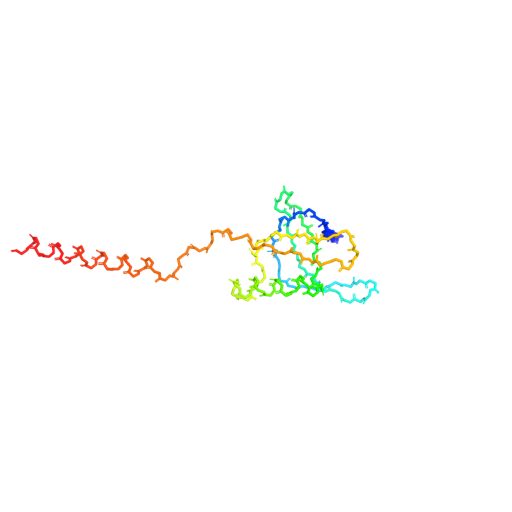1
ATOM 757 C C . VAL A 1 92 ? -1.140 9.677 2.898 1.00 97.31 92 VAL A C 1
ATOM 759 O O . VAL A 1 92 ? -0.485 10.374 3.672 1.00 97.31 92 VAL A O 1
ATOM 762 N N . LEU A 1 93 ? -2.469 9.612 2.919 1.00 95.69 93 LEU A N 1
ATOM 763 C CA . LEU A 1 93 ? -3.304 10.244 3.936 1.00 95.69 93 LEU A CA 1
ATOM 764 C C . LEU A 1 93 ? -3.969 9.159 4.777 1.00 95.69 93 LEU A C 1
ATOM 766 O O . LEU A 1 93 ? -4.597 8.247 4.237 1.00 95.69 93 LEU A O 1
ATOM 770 N N . SER A 1 94 ? -3.825 9.257 6.099 1.00 90.62 94 SER A N 1
ATOM 771 C CA . SER A 1 94 ? -4.570 8.391 7.012 1.00 90.62 94 SER A CA 1
ATOM 772 C C . SER A 1 94 ? -6.049 8.757 6.942 1.00 90.62 94 SER A C 1
ATOM 774 O O . SER A 1 94 ? -6.425 9.907 7.173 1.00 90.62 94 SER A O 1
ATOM 776 N N . ASN A 1 95 ? -6.897 7.780 6.634 1.00 79.25 95 ASN A N 1
ATOM 777 C CA . ASN A 1 95 ? -8.330 7.958 6.771 1.00 79.25 95 ASN A CA 1
ATOM 778 C C . ASN A 1 95 ? -8.640 7.479 8.185 1.00 79.25 95 ASN A C 1
ATOM 780 O O . ASN A 1 95 ? -8.850 6.288 8.400 1.00 79.25 95 ASN A O 1
ATOM 784 N N . LYS A 1 96 ? -8.595 8.385 9.169 1.00 60.91 96 LYS A N 1
ATOM 785 C CA . LYS A 1 96 ? -9.081 8.084 10.520 1.00 60.91 96 LYS A CA 1
ATOM 786 C C . LYS A 1 96 ? -10.591 7.848 10.444 1.00 60.91 96 LYS A C 1
ATOM 788 O O . LYS A 1 96 ? -11.388 8.736 10.729 1.00 60.91 96 LYS A O 1
ATOM 793 N N . SER A 1 97 ? -11.007 6.659 10.024 1.00 43.28 97 SER A N 1
ATOM 794 C CA . SER A 1 97 ? -12.346 6.180 10.314 1.00 43.28 97 SER A CA 1
ATOM 795 C C . SER A 1 97 ? -12.360 5.871 11.798 1.00 43.28 97 SER A C 1
ATOM 797 O O . SER A 1 97 ? -11.701 4.926 12.215 1.00 43.28 97 SER A O 1
ATOM 799 N N . ILE A 1 98 ? -13.045 6.729 12.550 1.00 47.72 98 ILE A N 1
ATOM 800 C CA . ILE A 1 98 ? -13.555 6.564 13.913 1.00 47.72 98 ILE A CA 1
ATOM 801 C C . ILE A 1 98 ? -13.598 5.074 14.312 1.00 47.72 98 ILE A C 1
ATOM 803 O O . ILE A 1 98 ? -14.589 4.380 14.116 1.00 47.72 98 ILE A O 1
ATOM 807 N N . GLN A 1 99 ? -12.469 4.579 14.806 1.00 44.31 99 GLN A N 1
ATOM 808 C CA . GLN A 1 99 ? -12.318 3.355 15.593 1.00 44.31 99 GLN A CA 1
ATOM 809 C C . GLN A 1 99 ? -11.536 3.680 16.876 1.00 44.31 99 GLN A C 1
ATOM 811 O O . GLN A 1 99 ? -11.082 2.785 17.574 1.00 44.31 99 GLN A O 1
ATOM 816 N N . ASP A 1 100 ? -11.462 4.970 17.232 1.00 41.50 100 ASP A N 1
ATOM 817 C CA . ASP A 1 100 ? -11.349 5.404 18.623 1.00 41.50 100 ASP A CA 1
ATOM 818 C C . ASP A 1 100 ? -12.730 5.261 19.275 1.00 41.50 100 ASP A C 1
ATOM 820 O O . ASP A 1 100 ? -13.444 6.228 19.536 1.00 41.50 100 ASP A O 1
ATOM 824 N N . SER A 1 101 ? -13.141 4.021 19.515 1.00 40.84 101 SER A N 1
ATOM 825 C CA . SER A 1 101 ? -14.064 3.729 20.603 1.00 40.84 101 SER A CA 1
ATOM 826 C C . SER A 1 101 ? -13.252 3.163 21.760 1.00 40.84 101 SER A C 1
ATOM 828 O O . SER A 1 101 ? -13.024 1.960 21.831 1.00 40.84 101 SER A O 1
ATOM 830 N N . GLY A 1 102 ? -12.860 4.070 22.659 1.00 41.78 102 GLY A N 1
ATOM 831 C CA . GLY A 1 102 ? -12.699 3.803 24.085 1.00 41.78 102 GLY A CA 1
ATOM 832 C C . GLY A 1 102 ? -11.359 3.224 24.524 1.00 41.78 102 GLY A C 1
ATOM 833 O O . GLY A 1 102 ? -11.127 2.029 24.406 1.00 41.78 102 GLY A O 1
ATOM 834 N N . THR A 1 103 ? -10.523 4.074 25.125 1.00 44.28 103 THR A N 1
ATOM 835 C CA . THR A 1 103 ? -10.048 4.010 26.529 1.00 44.28 103 THR A CA 1
ATOM 836 C C . THR A 1 103 ? -9.004 5.130 26.648 1.00 44.28 103 THR A C 1
ATOM 838 O O . THR A 1 103 ? -7.926 5.019 26.078 1.00 44.28 103 THR A O 1
ATOM 841 N N . SER A 1 104 ? -9.291 6.292 27.244 1.00 51.81 104 SER A N 1
ATOM 842 C CA . SER A 1 104 ? -8.734 6.561 28.586 1.00 51.81 104 SER A CA 1
ATOM 843 C C . SER A 1 104 ? -9.371 7.738 29.350 1.00 51.81 104 SER A C 1
ATOM 845 O O . SER A 1 104 ? -9.154 7.826 30.553 1.00 51.81 104 SER A O 1
ATOM 847 N N . GLU A 1 105 ? -10.179 8.614 28.739 1.00 49.69 105 GLU A N 1
ATOM 848 C CA . GLU A 1 105 ? -10.688 9.812 29.451 1.00 49.69 105 GLU A CA 1
ATOM 849 C C . GLU A 1 105 ? -12.162 9.700 29.877 1.00 49.69 105 GLU A C 1
ATOM 851 O O . GLU A 1 105 ? -12.510 10.034 31.008 1.00 49.69 105 GLU A O 1
ATOM 856 N N . THR A 1 106 ? -13.026 9.098 29.054 1.00 49.50 106 THR A N 1
ATOM 857 C CA . THR A 1 106 ? -14.464 8.961 29.366 1.00 49.50 106 THR A CA 1
ATOM 858 C C . THR A 1 106 ? -14.741 7.956 30.493 1.00 49.50 106 THR A C 1
ATOM 860 O O . THR A 1 106 ? -15.751 8.054 31.186 1.00 49.50 106 THR A O 1
ATOM 863 N N . SER A 1 107 ? -13.840 6.992 30.725 1.00 50.88 107 SER A N 1
ATOM 864 C CA . SER A 1 107 ? -13.979 6.026 31.825 1.00 50.88 107 SER A CA 1
ATOM 865 C C . SER A 1 107 ? -13.782 6.688 33.189 1.00 50.88 107 SER A C 1
ATOM 867 O O . SER A 1 107 ? -14.492 6.343 34.125 1.00 50.88 107 SER A O 1
ATOM 869 N N . GLN A 1 108 ? -12.878 7.667 33.310 1.00 55.62 108 GLN A N 1
ATOM 870 C CA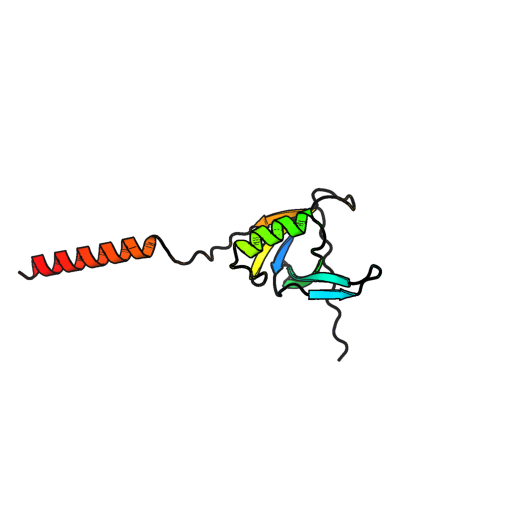 . GLN A 1 108 ? -12.671 8.368 34.581 1.00 55.62 108 GLN A CA 1
ATOM 871 C C . GLN A 1 108 ? -13.831 9.312 34.905 1.00 55.62 108 GLN A C 1
ATOM 873 O O . GLN A 1 108 ? -14.231 9.419 36.061 1.00 55.62 108 GLN A O 1
ATOM 878 N N . GLU A 1 109 ? -14.400 9.962 33.891 1.00 55.06 109 GLU A N 1
ATOM 879 C CA . GLU A 1 109 ? -15.520 10.887 34.074 1.00 55.06 109 GLU A CA 1
ATOM 880 C C . GLU A 1 109 ? -16.823 10.151 34.420 1.00 55.06 109 GLU A C 1
ATOM 882 O O . GLU A 1 109 ? -17.528 10.552 35.344 1.00 55.06 109 GLU A O 1
ATOM 887 N N . ASN A 1 110 ? -17.088 9.003 33.784 1.00 57.88 110 ASN A N 1
ATOM 888 C CA . ASN A 1 110 ? -18.247 8.167 34.110 1.00 57.88 110 ASN A CA 1
ATOM 889 C C . ASN A 1 110 ? -18.135 7.500 35.492 1.00 57.88 110 ASN A C 1
ATOM 891 O O . ASN A 1 110 ? -19.146 7.377 36.184 1.00 57.88 110 ASN A O 1
ATOM 895 N N . ILE A 1 111 ? -16.926 7.108 35.922 1.00 64.75 111 ILE A N 1
ATOM 896 C CA . ILE A 1 111 ? -16.697 6.597 37.285 1.00 64.75 111 ILE A CA 1
ATOM 897 C C . ILE A 1 111 ? -16.978 7.705 38.308 1.00 64.75 111 ILE A C 1
ATOM 899 O O . ILE A 1 111 ? -17.768 7.490 39.226 1.00 64.75 111 ILE A O 1
ATOM 903 N N . ARG A 1 112 ? -16.442 8.916 38.098 1.00 67.94 112 ARG A N 1
ATOM 904 C CA . ARG A 1 112 ? -16.677 10.067 38.988 1.00 67.94 112 ARG A CA 1
ATOM 905 C C . ARG A 1 112 ? -18.153 10.454 39.075 1.00 67.94 112 ARG A C 1
ATOM 907 O O . ARG A 1 112 ? -18.661 10.661 40.172 1.00 67.94 112 ARG A O 1
ATOM 914 N N . LEU A 1 113 ? -18.867 10.481 37.945 1.00 69.94 113 LEU A N 1
ATOM 915 C CA . LEU A 1 113 ? -20.309 10.748 37.946 1.00 69.94 113 LEU A CA 1
ATOM 916 C C . LEU A 1 113 ? -21.091 9.677 38.719 1.00 69.94 113 LEU A C 1
ATOM 918 O O . LEU A 1 113 ? -22.057 10.005 39.406 1.00 69.94 113 LEU A O 1
ATOM 922 N N . SER A 1 114 ? -20.688 8.406 38.619 1.00 70.50 114 SER A N 1
ATOM 923 C CA . SER A 1 114 ? -21.359 7.317 39.335 1.00 70.50 114 SER A CA 1
ATOM 924 C C . SER A 1 114 ? -21.154 7.392 40.853 1.00 70.50 114 SER A C 1
ATOM 926 O O . SER A 1 114 ? -22.108 7.181 41.603 1.00 70.50 114 SER A O 1
ATOM 928 N N . GLU A 1 115 ? -19.958 7.782 41.305 1.00 76.56 115 GLU A N 1
ATOM 929 C CA . GLU A 1 115 ? -19.637 7.976 42.725 1.00 76.56 115 GLU A CA 1
ATOM 930 C C . GLU A 1 115 ? -20.394 9.177 43.316 1.00 76.56 115 GLU A C 1
ATOM 932 O O . GLU A 1 115 ? -20.963 9.085 44.407 1.00 76.56 115 GLU A O 1
ATOM 937 N N . ASP A 1 116 ? -20.493 10.279 42.568 1.00 78.88 116 ASP A N 1
ATOM 938 C CA . ASP A 1 116 ? -21.237 11.470 42.994 1.00 78.88 116 ASP A CA 1
ATOM 939 C C . ASP A 1 116 ? -22.749 11.217 43.098 1.00 78.88 116 ASP A C 1
ATOM 941 O O . ASP A 1 116 ? -23.418 11.747 43.993 1.00 78.88 116 ASP A O 1
ATOM 945 N N . ILE A 1 117 ? -23.307 10.392 42.206 1.00 81.62 117 ILE A N 1
ATOM 946 C CA . ILE A 1 117 ? -24.724 10.008 42.248 1.00 81.62 117 ILE A CA 1
ATOM 947 C C . ILE A 1 117 ? -25.008 9.114 43.460 1.00 81.62 117 ILE A C 1
ATOM 949 O O . ILE A 1 117 ? -25.996 9.350 44.158 1.00 81.62 117 ILE A O 1
ATOM 953 N N . GLN A 1 118 ? -24.147 8.131 43.749 1.00 78.06 118 GLN A N 1
ATOM 954 C CA . GLN A 1 118 ? -24.309 7.268 44.926 1.00 78.06 118 GLN A CA 1
ATOM 955 C C . GLN A 1 118 ? -24.252 8.074 46.226 1.00 78.06 118 GLN A C 1
ATOM 957 O O . GLN A 1 118 ? -25.129 7.935 47.077 1.00 78.06 118 GLN A O 1
ATOM 962 N N . LYS A 1 119 ? -23.300 9.004 46.332 1.00 79.56 119 LYS A N 1
ATOM 963 C CA . LYS A 1 119 ? -23.156 9.862 47.512 1.00 79.56 119 LYS A CA 1
ATOM 964 C C . LYS A 1 119 ? -24.362 10.780 47.735 1.00 79.56 119 LYS A C 1
ATOM 966 O O . LYS A 1 119 ? -24.769 11.002 48.875 1.00 79.56 119 LYS A O 1
ATOM 971 N N . LYS A 1 120 ? -24.966 11.299 46.658 1.00 80.00 120 LYS A N 1
ATOM 972 C CA . LYS A 1 120 ? -26.212 12.081 46.745 1.00 80.00 120 LYS A CA 1
ATOM 973 C C . LYS A 1 120 ? -27.410 11.233 47.166 1.00 80.00 120 LYS A C 1
ATOM 975 O O . LYS A 1 120 ? -28.245 11.723 47.916 1.00 80.00 120 LYS A O 1
ATOM 980 N N . LEU A 1 121 ? -27.507 9.989 46.701 1.00 76.94 121 LEU A N 1
ATOM 981 C CA . LEU A 1 121 ? -28.590 9.078 47.084 1.00 76.94 121 LEU A CA 1
ATOM 982 C C . LEU A 1 121 ? -28.526 8.706 48.570 1.00 76.94 121 LEU A C 1
ATOM 984 O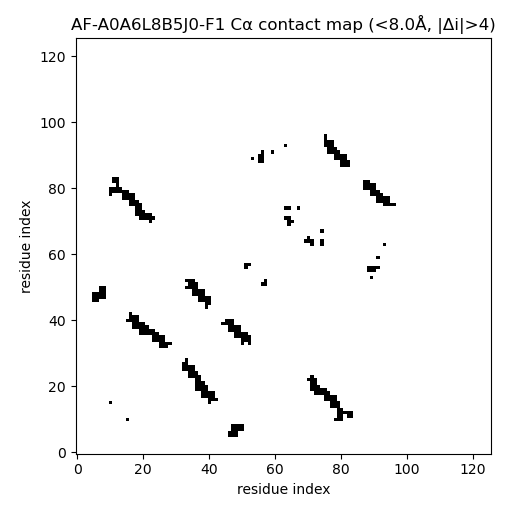 O . LEU A 1 121 ? -29.560 8.720 49.233 1.00 76.94 121 LEU A O 1
ATOM 988 N N . GLU A 1 122 ? -27.333 8.458 49.113 1.00 79.12 122 GLU A N 1
ATOM 989 C CA . GLU A 1 122 ? -27.159 8.176 50.545 1.00 79.12 122 GLU A CA 1
ATOM 990 C C . GLU A 1 122 ? -27.537 9.370 51.436 1.00 79.12 122 GLU A C 1
ATOM 992 O O . GLU A 1 122 ? -28.161 9.176 52.473 1.00 79.12 122 GLU A O 1
ATOM 997 N N . GLN A 1 123 ? -27.245 10.606 51.011 1.00 74.25 123 GLN A N 1
ATOM 998 C CA . GLN A 1 123 ? -27.637 11.821 51.744 1.00 74.25 123 GLN A CA 1
ATOM 999 C C . GLN A 1 123 ? -29.145 12.099 51.752 1.00 74.25 123 GLN A C 1
ATOM 1001 O O . GLN A 1 123 ? -29.623 12.808 52.629 1.00 74.25 123 GLN A O 1
ATOM 1006 N N . VAL A 1 124 ? -29.888 11.602 50.762 1.00 77.19 124 VAL A N 1
ATOM 1007 C CA . VAL A 1 124 ? -31.350 11.779 50.687 1.00 77.19 124 VAL A CA 1
ATOM 1008 C C . VAL A 1 124 ? -32.084 10.687 51.474 1.00 77.19 124 VAL A C 1
ATOM 1010 O O . VAL A 1 124 ? -33.234 10.877 51.861 1.00 77.19 124 VAL A O 1
ATOM 1013 N N . LEU A 1 125 ? -31.428 9.546 51.707 1.00 66.88 125 LEU A N 1
ATOM 1014 C CA . LEU A 1 125 ? -31.972 8.403 52.443 1.00 66.88 125 LEU A CA 1
ATOM 1015 C C . LEU A 1 125 ? -31.618 8.410 53.946 1.00 66.88 125 LEU A C 1
ATOM 1017 O O . LEU A 1 125 ? -32.094 7.530 54.664 1.00 66.88 125 LEU A O 1
ATOM 1021 N N . SER A 1 126 ? -30.818 9.379 54.413 1.00 61.00 126 SER A N 1
ATOM 1022 C CA . SER A 1 126 ? -30.548 9.664 55.836 1.00 61.00 126 SER A CA 1
ATOM 1023 C C . SER A 1 126 ? -31.457 10.760 56.379 1.00 61.00 126 SER A C 1
ATOM 1025 O O . SER A 1 126 ? -31.973 10.594 57.505 1.00 61.00 126 SER A O 1
#

Solvent-accessible surface area (backbone atoms only — not comparable to full-atom values): 7427 Å² total; per-residue (Å²): 130,84,77,80,76,67,47,71,60,85,79,46,62,58,81,42,49,36,34,29,71,34,62,81,46,72,44,84,49,100,90,40,78,44,52,28,30,40,30,28,34,64,92,75,66,50,62,24,37,36,74,51,81,51,66,56,44,37,57,54,50,50,56,51,19,58,76,47,84,68,40,49,50,74,46,42,32,33,38,23,23,78,42,89,54,91,86,44,48,48,48,76,45,79,50,83,68,89,73,86,74,83,87,78,62,70,65,57,54,53,51,50,53,51,54,55,52,52,56,53,51,54,65,74,75,108

Sequence (126 aa):
MQKEVTPFLKVNTEWTELEILSEPDVVITFYGYAPYLQVRKIKTGAEYRFYISAKSLAKRLEELRNSNNGIFKGIRFSVRKESMEQAAQYEVLSNKSIQDSGTSETSQENIRLSEDIQKKLEQVLS

Nearest PDB structures (foldseek):
  3q6c-assembly14_O  TM=6.241E-01  e=1.466E-01  Klebsiella variicola At-22
  1o7i-assembly2_B  TM=4.017E-01  e=4.195E-01  Saccharolobus solfataricus P2
  8oo7-assembly1_D  TM=3.272E-01  e=1.313E-01  Thermochaetoides thermophila
  6edx-assembly1_A  TM=4.259E-01  e=2.463E+00  Homo sapiens
  6cqo-assembly1_A  TM=3.748E-01  e=2.205E+00  Saccharomyces cerevisiae S288C